Protein AF-M6KID6-F1 (afdb_monomer_lite)

Secondary structure (DSSP, 8-state):
--EEES-EEEEEEEEEEEEEES-EEEEEEEEEEEEEES-EEEESEEEEEEEEES-EEEEPP-

Structure (mmCIF, N/CA/C/O backbone):
data_AF-M6KID6-F1
#
_entry.id   AF-M6KID6-F1
#
loop_
_atom_site.group_PDB
_atom_site.id
_atom_site.type_symbol
_atom_site.label_atom_id
_atom_site.label_alt_id
_atom_site.label_comp_id
_atom_site.label_asym_id
_atom_site.label_entity_id
_atom_site.label_seq_id
_atom_site.pdbx_PDB_ins_code
_atom_site.Cartn_x
_atom_site.Cartn_y
_atom_site.Cartn_z
_atom_site.occupancy
_atom_site.B_iso_or_equiv
_atom_site.auth_seq_id
_atom_site.auth_comp_id
_atom_site.auth_asym_id
_atom_site.auth_atom_id
_atom_site.pdbx_PDB_model_num
ATOM 1 N N . MET A 1 1 ? 4.724 -4.748 -17.006 1.00 60.50 1 MET A N 1
ATOM 2 C CA . MET A 1 1 ? 4.280 -3.878 -15.896 1.00 60.50 1 MET A CA 1
ATOM 3 C C . MET A 1 1 ? 2.757 -3.906 -15.876 1.00 60.50 1 MET A C 1
ATOM 5 O O . MET A 1 1 ? 2.167 -3.572 -16.892 1.00 60.50 1 MET A O 1
ATOM 9 N N . GLY A 1 2 ? 2.144 -4.453 -14.821 1.00 77.25 2 GLY A N 1
ATOM 10 C CA . GLY A 1 2 ? 0.702 -4.745 -14.778 1.00 77.25 2 GLY A CA 1
ATOM 11 C C . GLY A 1 2 ? -0.120 -3.708 -14.007 1.00 77.25 2 GLY A C 1
ATOM 12 O O . GLY A 1 2 ? 0.420 -2.994 -13.156 1.00 77.25 2 GLY A O 1
ATOM 13 N N . THR A 1 3 ? -1.423 -3.670 -14.290 1.00 83.56 3 THR A N 1
ATOM 14 C CA . THR A 1 3 ? -2.403 -2.790 -13.638 1.00 83.56 3 THR A CA 1
ATOM 15 C C . THR A 1 3 ? -3.413 -3.620 -12.855 1.00 83.56 3 THR A C 1
ATOM 17 O O . THR A 1 3 ? -3.989 -4.565 -13.389 1.00 83.56 3 THR A O 1
ATOM 20 N N . LEU A 1 4 ? -3.649 -3.248 -11.598 1.00 81.75 4 LEU A N 1
ATOM 21 C CA . LEU A 1 4 ? -4.628 -3.883 -10.722 1.00 81.75 4 LEU A CA 1
ATOM 22 C C . LEU A 1 4 ? -5.751 -2.899 -10.382 1.00 81.75 4 LEU A C 1
ATOM 24 O O . LEU A 1 4 ? -5.489 -1.796 -9.897 1.00 81.75 4 LEU A O 1
ATOM 28 N N . THR A 1 5 ? -7.002 -3.298 -10.625 1.00 86.19 5 THR A N 1
ATOM 29 C CA . THR A 1 5 ? -8.185 -2.440 -10.453 1.00 86.19 5 THR A CA 1
ATOM 30 C C . THR A 1 5 ? -9.302 -3.140 -9.680 1.00 86.19 5 THR A C 1
ATOM 32 O O . THR A 1 5 ? -9.521 -4.333 -9.851 1.00 86.19 5 THR A O 1
ATOM 35 N N . ASN A 1 6 ? -10.029 -2.385 -8.846 1.00 83.38 6 ASN A N 1
ATOM 36 C CA . ASN A 1 6 ? -11.291 -2.789 -8.198 1.00 83.38 6 ASN A CA 1
ATOM 37 C C . ASN A 1 6 ? -11.254 -4.083 -7.352 1.00 83.38 6 ASN A C 1
ATOM 39 O O . ASN A 1 6 ? -12.206 -4.860 -7.345 1.00 83.38 6 ASN A O 1
ATOM 43 N N . LEU A 1 7 ? -10.180 -4.314 -6.600 1.00 76.81 7 LEU A N 1
ATOM 44 C CA . LEU A 1 7 ? -10.027 -5.470 -5.714 1.00 76.81 7 LEU A CA 1
ATOM 45 C C . LEU A 1 7 ? -10.03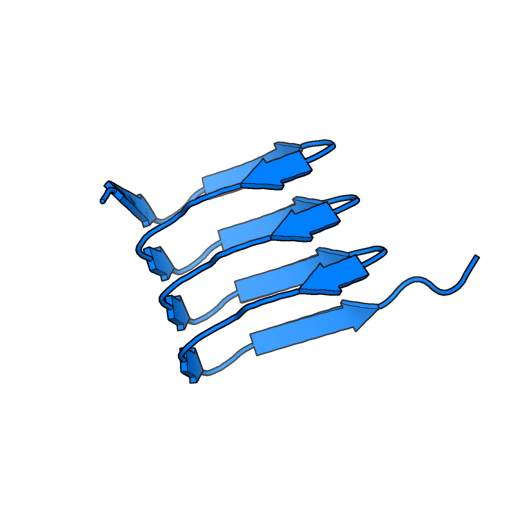6 -5.081 -4.232 1.00 76.81 7 LEU A C 1
ATOM 47 O O . LEU A 1 7 ? -9.576 -4.011 -3.815 1.00 76.81 7 LEU A O 1
ATOM 51 N N . LYS A 1 8 ? -10.510 -6.025 -3.419 1.00 78.50 8 LYS A N 1
ATOM 52 C CA . LYS A 1 8 ? -10.203 -6.106 -1.990 1.00 78.50 8 LYS A CA 1
ATOM 53 C C . LYS A 1 8 ? -9.082 -7.120 -1.818 1.00 78.50 8 LYS A C 1
ATOM 55 O O . LYS A 1 8 ? -9.245 -8.268 -2.216 1.00 78.50 8 LYS A O 1
ATOM 60 N N . ILE A 1 9 ? -7.964 -6.693 -1.245 1.00 73.62 9 ILE A N 1
ATOM 61 C CA . ILE A 1 9 ? -6.761 -7.520 -1.141 1.00 73.62 9 ILE A CA 1
ATOM 62 C C . ILE A 1 9 ? -6.307 -7.565 0.314 1.00 73.62 9 ILE A C 1
ATOM 64 O O . ILE A 1 9 ? -6.164 -6.524 0.957 1.00 73.62 9 ILE A O 1
ATOM 68 N N . LEU A 1 10 ? -6.058 -8.779 0.799 1.00 75.38 10 LEU A N 1
ATOM 69 C CA . LEU A 1 10 ? -5.273 -9.043 1.997 1.00 75.38 10 LEU A CA 1
ATOM 70 C C . LEU A 1 10 ? -4.018 -9.793 1.555 1.00 75.38 10 LEU A C 1
ATOM 72 O O . LEU A 1 10 ? -4.118 -10.935 1.117 1.00 75.38 10 LEU A O 1
ATOM 76 N N . LEU A 1 11 ? -2.857 -9.148 1.629 1.00 72.31 11 LEU A N 1
ATOM 77 C CA . LEU A 1 11 ? -1.587 -9.7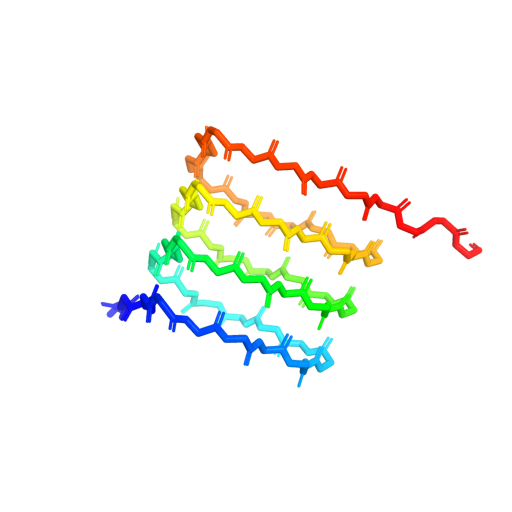53 1.221 1.00 72.31 11 LEU A CA 1
ATOM 78 C C . LEU A 1 11 ? -0.483 -9.375 2.203 1.00 72.31 11 LEU A C 1
ATOM 80 O O . LEU A 1 11 ? -0.488 -8.283 2.755 1.00 72.31 11 LEU A O 1
ATOM 84 N N . LEU A 1 12 ? 0.520 -10.234 2.373 1.00 70.62 12 LEU A N 1
ATOM 85 C CA . LEU A 1 12 ? 1.685 -9.867 3.180 1.00 70.62 12 LEU A CA 1
ATOM 86 C C . LEU A 1 12 ? 2.599 -8.864 2.456 1.00 70.62 12 LEU A C 1
ATOM 88 O O . LEU A 1 12 ? 3.127 -7.951 3.085 1.00 70.62 12 LEU A O 1
ATOM 92 N N . ASN A 1 13 ? 2.796 -9.027 1.145 1.00 82.75 13 ASN A N 1
ATOM 93 C CA . ASN A 1 13 ? 3.839 -8.323 0.400 1.00 82.75 13 ASN A CA 1
ATOM 94 C C . ASN A 1 13 ? 3.444 -8.116 -1.071 1.00 82.75 13 ASN A C 1
ATOM 96 O O . ASN A 1 13 ? 3.018 -9.073 -1.714 1.00 82.75 13 ASN A O 1
ATOM 100 N N . LEU A 1 14 ? 3.627 -6.912 -1.622 1.00 83.38 14 LEU A N 1
ATOM 101 C CA . LEU A 1 14 ? 3.539 -6.647 -3.069 1.00 83.38 14 LEU A CA 1
ATOM 102 C C . LEU A 1 14 ? 4.843 -5.997 -3.539 1.00 83.38 14 LEU A C 1
ATOM 104 O O . LEU A 1 14 ? 5.324 -5.048 -2.916 1.00 83.38 14 LEU A O 1
ATOM 108 N N . GLN A 1 15 ? 5.372 -6.474 -4.663 1.00 86.06 15 GLN A N 1
ATOM 109 C CA . GLN A 1 15 ? 6.602 -5.960 -5.260 1.00 86.06 15 GLN A CA 1
ATOM 110 C C . GLN A 1 15 ? 6.417 -5.733 -6.762 1.00 86.06 15 GLN A C 1
ATOM 112 O O . GLN A 1 15 ? 5.724 -6.509 -7.422 1.00 86.06 15 GLN A O 1
ATOM 117 N N . ASN A 1 16 ? 7.079 -4.707 -7.300 1.00 87.88 16 ASN A N 1
ATOM 118 C CA . ASN A 1 16 ? 7.220 -4.447 -8.739 1.00 87.88 16 ASN A CA 1
ATOM 119 C C . ASN A 1 16 ? 5.878 -4.312 -9.479 1.00 87.88 16 ASN A C 1
ATOM 121 O O . ASN A 1 16 ? 5.624 -4.999 -10.474 1.00 87.88 16 ASN A O 1
ATOM 125 N N . VAL A 1 17 ? 5.007 -3.417 -9.008 1.00 85.12 17 VAL A N 1
ATOM 126 C CA . VAL A 1 17 ? 3.689 -3.203 -9.624 1.00 85.12 17 VAL A CA 1
ATOM 127 C C . VAL A 1 17 ? 3.628 -1.887 -10.385 1.00 85.12 17 VAL A C 1
ATOM 129 O O . VAL A 1 17 ? 4.119 -0.862 -9.932 1.00 85.12 17 VAL A O 1
ATOM 132 N N . GLY A 1 18 ? 2.996 -1.902 -11.559 1.00 89.50 18 GLY A N 1
ATOM 133 C CA . GLY A 1 18 ? 2.836 -0.704 -12.377 1.00 89.50 18 GLY A CA 1
ATOM 134 C C . GLY A 1 18 ? 1.845 0.270 -11.769 1.00 89.50 18 GLY A C 1
ATOM 135 O O . GLY A 1 18 ? 2.214 1.361 -11.349 1.00 89.50 18 GLY A O 1
ATOM 136 N N . THR A 1 19 ? 0.581 -0.139 -11.707 1.00 90.06 19 THR A N 1
ATOM 137 C CA . THR A 1 19 ? -0.508 0.745 -11.286 1.00 90.06 19 THR A CA 1
ATOM 138 C C . THR A 1 19 ? -1.507 0.003 -10.409 1.00 90.06 19 THR A C 1
ATOM 140 O O . THR A 1 19 ? -1.978 -1.074 -10.770 1.00 90.06 19 THR A O 1
ATOM 143 N N . LEU A 1 20 ? -1.861 0.596 -9.271 1.00 87.25 20 LEU A N 1
ATOM 144 C CA . LEU A 1 20 ? -2.957 0.171 -8.404 1.00 87.25 20 LEU A CA 1
ATOM 145 C C . LEU A 1 20 ? -4.043 1.246 -8.404 1.00 87.25 20 LEU A C 1
ATOM 147 O O . LEU A 1 20 ? -3.768 2.408 -8.099 1.00 87.25 20 LEU A O 1
ATOM 151 N N . THR A 1 21 ? -5.288 0.865 -8.685 1.00 89.81 21 THR A N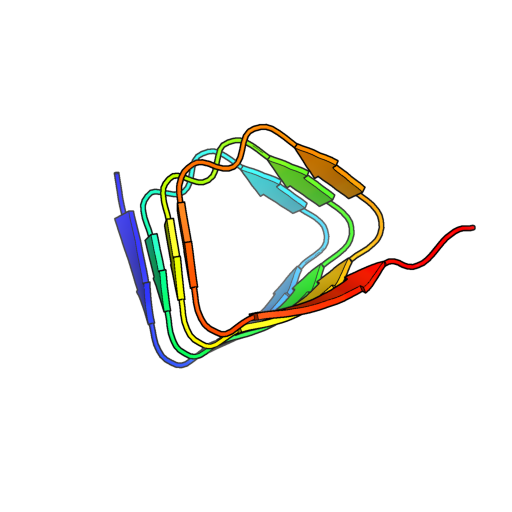 1
ATOM 152 C CA . THR A 1 21 ? -6.407 1.816 -8.729 1.00 89.81 21 THR A CA 1
ATOM 153 C C . THR A 1 21 ? -7.682 1.265 -8.090 1.00 89.81 21 THR A C 1
ATOM 155 O O . THR A 1 21 ? -8.057 0.119 -8.323 1.00 89.81 21 THR A O 1
ATOM 158 N N . ASN A 1 22 ? -8.379 2.092 -7.303 1.00 87.94 22 ASN A N 1
ATOM 159 C CA . ASN A 1 22 ? -9.669 1.766 -6.671 1.00 87.94 22 ASN A CA 1
ATOM 160 C C . ASN A 1 22 ? -9.636 0.496 -5.790 1.00 87.94 22 ASN A C 1
ATOM 162 O O . ASN A 1 22 ? -10.513 -0.362 -5.890 1.00 87.94 22 ASN A O 1
ATOM 166 N N . LEU A 1 23 ? -8.623 0.345 -4.932 1.00 80.62 23 LEU A N 1
ATOM 167 C CA . LEU A 1 23 ? -8.448 -0.839 -4.080 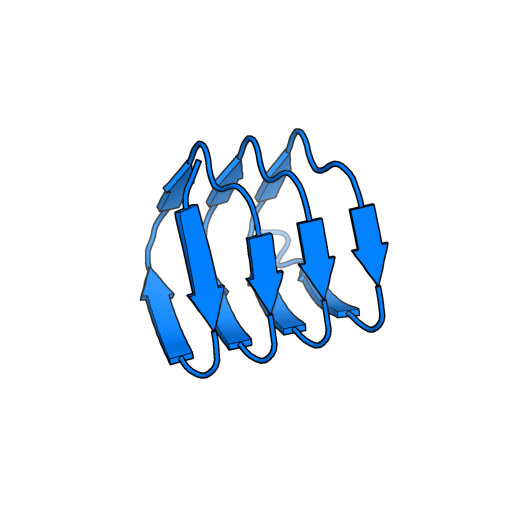1.00 80.62 23 LEU A CA 1
ATOM 168 C C . LEU A 1 23 ? -8.646 -0.519 -2.597 1.00 80.62 23 LEU A C 1
ATOM 170 O O . LEU A 1 23 ? -8.273 0.549 -2.101 1.00 80.62 23 LEU A O 1
ATOM 174 N N . LYS A 1 24 ? -9.176 -1.502 -1.865 1.00 83.06 24 LYS A N 1
ATOM 175 C CA . LYS A 1 24 ? -9.065 -1.574 -0.401 1.00 83.06 24 LYS A CA 1
ATOM 176 C C . LYS A 1 24 ? -8.052 -2.654 -0.057 1.00 83.06 24 LYS A C 1
ATOM 178 O O . LYS A 1 24 ? -8.308 -3.829 -0.314 1.00 83.06 24 LYS A O 1
ATOM 183 N N . ILE A 1 25 ? -6.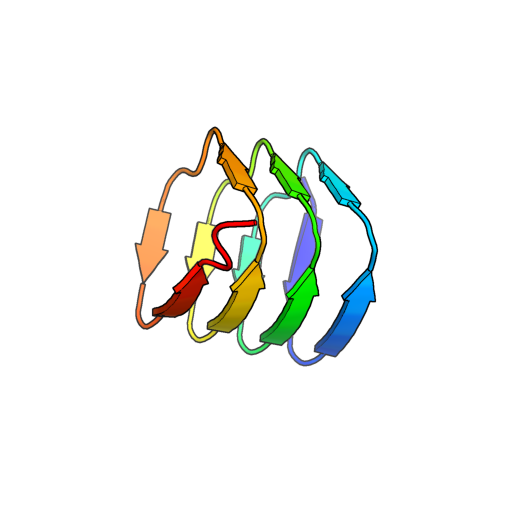926 -2.246 0.511 1.00 77.94 25 ILE A N 1
ATOM 184 C CA . ILE A 1 25 ? -5.775 -3.119 0.725 1.00 77.94 25 ILE A CA 1
ATOM 185 C C . ILE A 1 25 ? -5.408 -3.124 2.202 1.00 77.94 25 ILE A C 1
ATOM 187 O O . ILE A 1 25 ? -5.231 -2.067 2.807 1.00 77.94 25 ILE A O 1
ATOM 191 N N . LEU A 1 26 ? -5.253 -4.321 2.755 1.00 76.31 26 LEU A N 1
ATOM 192 C CA . LEU A 1 26 ? -4.487 -4.539 3.973 1.00 76.31 26 LEU A CA 1
ATOM 193 C C . LEU A 1 26 ? -3.194 -5.251 3.573 1.00 76.31 26 LEU A C 1
ATOM 195 O O . LEU A 1 26 ? -3.245 -6.363 3.042 1.00 76.31 26 LEU A O 1
ATOM 199 N N . LEU A 1 27 ? -2.060 -4.579 3.763 1.00 74.94 27 LEU A N 1
ATOM 200 C CA . LEU A 1 27 ? -0.749 -5.072 3.358 1.00 74.94 27 LEU A CA 1
ATOM 201 C C . LEU A 1 27 ? 0.270 -4.935 4.485 1.00 74.94 27 LEU A C 1
ATOM 203 O O . LEU A 1 27 ? 0.141 -4.044 5.310 1.00 74.94 27 LEU A O 1
ATOM 207 N N . LEU A 1 28 ? 1.316 -5.760 4.510 1.00 69.12 28 LEU A N 1
ATOM 208 C CA . LEU A 1 28 ? 2.437 -5.533 5.427 1.00 69.12 28 LEU A CA 1
ATOM 209 C C . LEU A 1 28 ? 3.532 -4.694 4.756 1.00 69.12 28 LEU A C 1
ATOM 211 O O . LEU A 1 28 ? 3.976 -3.703 5.322 1.00 69.12 28 LEU A O 1
ATOM 215 N N . ASN A 1 29 ? 3.919 -5.024 3.523 1.00 82.88 29 ASN A N 1
ATOM 216 C CA . ASN A 1 29 ? 4.987 -4.323 2.805 1.00 82.88 29 ASN A CA 1
ATOM 217 C C . ASN A 1 29 ? 4.632 -4.061 1.335 1.00 82.88 29 ASN A C 1
ATOM 219 O O . ASN A 1 29 ? 4.167 -4.961 0.633 1.00 82.88 29 ASN A O 1
ATOM 223 N N . LEU A 1 30 ? 4.887 -2.836 0.864 1.00 85.00 30 LEU A N 1
ATOM 224 C CA . LEU A 1 30 ? 4.708 -2.440 -0.532 1.00 85.00 30 LEU A CA 1
ATOM 225 C C . LEU A 1 30 ? 6.001 -1.834 -1.087 1.00 85.00 30 LEU A C 1
ATOM 227 O O . LEU A 1 30 ? 6.477 -0.825 -0.568 1.00 85.00 30 LEU A O 1
ATOM 231 N N . GLN A 1 31 ? 6.557 -2.442 -2.139 1.00 87.94 31 GLN A N 1
ATOM 232 C CA . GLN A 1 31 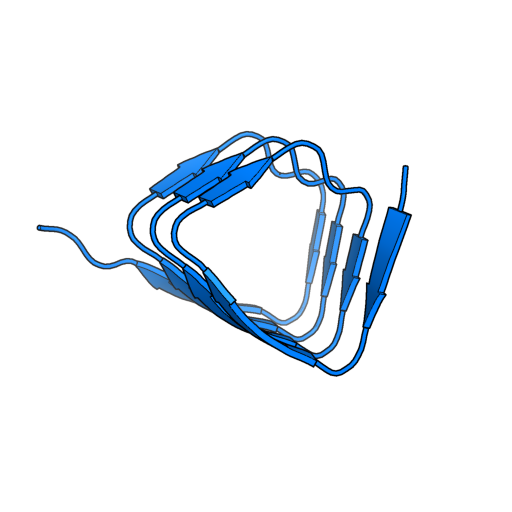? 7.821 -2.015 -2.748 1.00 87.94 31 GLN A CA 1
ATOM 233 C C . GLN A 1 31 ? 7.716 -1.867 -4.267 1.00 87.94 31 GLN A C 1
ATOM 235 O O . GLN A 1 31 ? 7.094 -2.690 -4.939 1.00 87.94 31 GLN A O 1
ATOM 240 N N . ASN A 1 32 ? 8.395 -0.857 -4.814 1.00 89.69 32 ASN A N 1
ATOM 241 C CA . ASN A 1 32 ? 8.530 -0.622 -6.255 1.00 89.69 32 ASN A CA 1
ATOM 242 C C . ASN A 1 32 ? 7.165 -0.546 -6.957 1.00 89.69 32 ASN A C 1
ATOM 244 O O . ASN A 1 32 ? 6.814 -1.414 -7.761 1.00 89.69 32 ASN A O 1
ATOM 248 N N . VAL A 1 33 ? 6.380 0.483 -6.631 1.00 87.38 33 VAL A N 1
ATOM 249 C CA . VAL A 1 33 ? 5.075 0.717 -7.263 1.00 87.38 33 VAL A CA 1
ATOM 250 C C . VAL A 1 33 ? 5.086 1.996 -8.084 1.00 87.38 33 VAL A C 1
ATOM 252 O O . VAL A 1 33 ? 5.407 3.063 -7.575 1.00 87.38 33 VAL A O 1
ATOM 255 N N . GLY A 1 34 ? 4.692 1.908 -9.352 1.00 91.25 34 GLY A N 1
ATOM 256 C CA . GLY A 1 34 ? 4.665 3.061 -10.251 1.00 91.25 34 GLY A CA 1
ATOM 257 C C . GLY A 1 34 ? 3.602 4.090 -9.861 1.00 91.25 34 GLY A C 1
ATOM 258 O O . GLY A 1 34 ? 3.916 5.259 -9.660 1.00 91.25 34 GLY A O 1
ATOM 259 N N . THR A 1 35 ? 2.342 3.672 -9.731 1.00 91.31 35 THR A N 1
ATOM 260 C CA . THR A 1 35 ? 1.215 4.583 -9.481 1.00 91.31 35 THR A CA 1
ATOM 261 C C . THR A 1 35 ? 0.187 3.974 -8.532 1.00 91.31 35 THR A C 1
ATOM 263 O O . THR A 1 35 ? -0.236 2.834 -8.709 1.00 91.31 35 THR A O 1
ATOM 266 N N . LEU A 1 36 ? -0.259 4.751 -7.546 1.00 88.56 36 LEU A N 1
ATOM 267 C CA . LEU A 1 36 ? -1.361 4.423 -6.647 1.00 88.56 36 LEU A CA 1
ATOM 268 C C . LEU A 1 36 ? -2.451 5.495 -6.757 1.00 88.56 36 LEU A C 1
ATOM 270 O O . LEU A 1 36 ? -2.191 6.677 -6.525 1.00 88.56 36 LEU A O 1
ATOM 274 N N . THR A 1 37 ? -3.687 5.080 -7.040 1.00 91.62 37 THR A N 1
ATOM 275 C CA . THR A 1 37 ? -4.823 5.995 -7.233 1.00 91.62 37 THR A CA 1
ATOM 276 C C . THR A 1 37 ? -6.081 5.502 -6.520 1.00 91.62 37 THR A C 1
ATOM 278 O O . THR A 1 37 ? -6.474 4.350 -6.684 1.00 91.62 37 THR A O 1
ATOM 281 N N . ASN A 1 38 ? -6.765 6.369 -5.766 1.00 89.69 38 ASN A N 1
ATOM 282 C CA . ASN A 1 38 ? -8.048 6.059 -5.110 1.00 89.69 38 ASN A CA 1
ATOM 283 C C . ASN A 1 38 ? -7.994 4.813 -4.200 1.00 89.69 38 ASN A C 1
ATOM 285 O O . ASN A 1 38 ? -8.851 3.929 -4.281 1.00 89.69 38 ASN A O 1
ATOM 289 N N . LEU A 1 39 ? -6.970 4.702 -3.351 1.00 83.69 39 LEU A N 1
ATOM 290 C CA . LEU A 1 39 ? -6.779 3.527 -2.494 1.00 83.69 39 LEU A CA 1
ATOM 291 C C . LEU A 1 39 ? -7.057 3.838 -1.024 1.00 83.69 39 LEU A C 1
ATOM 293 O O . LEU A 1 39 ? -6.702 4.902 -0.512 1.00 83.69 39 LEU A O 1
ATOM 297 N N . LYS A 1 40 ? -7.637 2.859 -0.326 1.00 86.00 40 LYS A N 1
ATOM 298 C CA . LYS A 1 40 ? -7.650 2.791 1.142 1.00 86.00 40 LYS A CA 1
ATOM 299 C C . LYS A 1 40 ? -6.689 1.693 1.570 1.00 86.00 40 LYS A C 1
ATOM 301 O O . LYS A 1 40 ? -6.981 0.521 1.336 1.00 86.00 40 LYS A O 1
ATOM 306 N N . ILE A 1 41 ? -5.566 2.081 2.164 1.00 82.62 41 ILE A N 1
ATOM 307 C CA . ILE A 1 41 ? -4.457 1.177 2.474 1.00 82.62 41 ILE A CA 1
ATOM 308 C C . ILE A 1 41 ? -4.169 1.219 3.970 1.00 82.62 41 ILE A C 1
ATOM 310 O O . ILE A 1 41 ? -4.044 2.299 4.545 1.00 82.62 41 ILE A O 1
ATOM 314 N N . LEU A 1 42 ? -4.030 0.046 4.576 1.00 84.00 42 LEU A N 1
ATOM 315 C CA . LEU A 1 42 ? -3.382 -0.126 5.872 1.00 84.00 42 LEU A CA 1
ATOM 316 C C . LEU A 1 42 ? -2.092 -0.921 5.648 1.00 84.00 42 LEU A C 1
ATOM 318 O O . LEU A 1 42 ? -2.143 -1.969 5.003 1.00 84.00 42 LEU A O 1
ATOM 322 N N . LEU A 1 43 ? -0.959 -0.376 6.095 1.00 84.75 43 LEU A N 1
ATOM 323 C CA . LEU A 1 43 ? 0.379 -0.835 5.715 1.00 84.75 43 LEU A CA 1
ATOM 324 C C . LEU A 1 43 ? 1.405 -0.687 6.846 1.00 84.75 43 LEU A C 1
ATOM 326 O O . LEU A 1 43 ? 1.315 0.279 7.591 1.00 84.75 43 LEU A O 1
ATOM 330 N N . LEU A 1 44 ? 2.395 -1.587 6.942 1.00 83.19 44 LEU A N 1
ATOM 331 C CA . LEU A 1 44 ? 3.536 -1.444 7.863 1.00 83.19 44 LEU A CA 1
ATOM 332 C C . LEU A 1 44 ? 4.690 -0.644 7.232 1.00 83.19 44 LEU A C 1
ATOM 334 O O . LEU A 1 44 ? 5.285 0.198 7.891 1.00 83.19 44 LEU A O 1
ATOM 338 N N . ASN A 1 45 ? 5.013 -0.880 5.953 1.00 84.19 45 ASN A N 1
ATOM 339 C CA . ASN A 1 45 ? 6.113 -0.177 5.281 1.00 84.19 45 ASN A CA 1
ATOM 340 C C . ASN A 1 45 ? 5.908 0.025 3.763 1.00 84.19 45 ASN A C 1
ATOM 342 O O . ASN A 1 45 ? 5.477 -0.876 3.044 1.00 84.19 45 ASN A O 1
ATOM 346 N N . LEU A 1 46 ? 6.243 1.226 3.276 1.00 85.06 46 LEU A N 1
ATOM 347 C CA . LEU A 1 46 ? 6.071 1.683 1.892 1.00 85.06 46 LEU A CA 1
ATOM 348 C C . LEU A 1 46 ? 7.409 2.169 1.329 1.00 85.06 46 LEU A C 1
ATOM 350 O O . LEU A 1 46 ? 7.986 3.105 1.875 1.00 85.06 46 LEU A O 1
ATOM 354 N N . GLN A 1 47 ? 7.882 1.591 0.224 1.00 87.06 47 GLN A N 1
ATOM 355 C CA . GLN A 1 47 ? 9.148 1.998 -0.398 1.00 87.06 47 GLN A CA 1
ATOM 356 C C . GLN A 1 47 ? 9.047 2.092 -1.919 1.00 87.06 47 GLN A C 1
ATOM 358 O O . GLN A 1 47 ? 8.349 1.305 -2.559 1.00 87.06 47 GLN A O 1
ATOM 363 N N . ASN A 1 48 ? 9.799 3.034 -2.495 1.00 88.12 48 ASN A N 1
ATOM 364 C CA . ASN A 1 48 ? 9.930 3.237 -3.940 1.00 88.12 48 ASN A CA 1
ATOM 365 C C . ASN A 1 48 ? 8.575 3.319 -4.649 1.00 88.12 48 ASN A C 1
ATOM 367 O O . ASN A 1 48 ? 8.209 2.463 -5.457 1.00 88.12 48 ASN A O 1
ATOM 371 N N . VAL A 1 49 ? 7.820 4.361 -4.314 1.00 86.81 49 VAL A N 1
ATOM 372 C CA . VAL A 1 49 ? 6.552 4.672 -4.968 1.00 86.81 49 VAL A CA 1
ATOM 373 C C . VAL A 1 49 ? 6.732 5.871 -5.882 1.00 86.81 49 VAL A C 1
ATOM 375 O O . VAL A 1 49 ? 7.313 6.869 -5.467 1.00 86.81 49 VAL A O 1
ATOM 378 N N . GLY A 1 50 ? 6.214 5.778 -7.105 1.00 90.88 50 GLY A N 1
ATOM 379 C CA . GLY A 1 50 ? 6.192 6.889 -8.050 1.00 90.88 50 GLY A CA 1
ATOM 380 C C . GLY A 1 50 ? 5.099 7.905 -7.716 1.00 90.88 50 GLY A C 1
ATOM 381 O O . GLY A 1 50 ? 5.310 8.854 -6.969 1.00 90.88 50 GLY A O 1
ATOM 382 N N . THR A 1 51 ? 3.915 7.729 -8.299 1.00 93.12 51 THR A N 1
ATOM 383 C CA . THR A 1 51 ? 2.808 8.691 -8.208 1.00 93.12 51 THR A CA 1
ATOM 384 C C . THR A 1 51 ? 1.744 8.235 -7.217 1.00 93.12 51 THR A C 1
ATOM 386 O O . THR A 1 51 ? 1.275 7.099 -7.274 1.00 93.12 51 THR A O 1
ATOM 389 N N . LEU A 1 52 ? 1.316 9.140 -6.335 1.00 89.56 52 LEU A N 1
ATOM 390 C CA . LEU A 1 52 ? 0.256 8.909 -5.356 1.00 89.56 52 LEU A CA 1
ATOM 391 C C . LEU A 1 52 ? -0.874 9.921 -5.573 1.00 89.56 52 LEU A C 1
ATOM 393 O O . LEU A 1 52 ? -0.634 11.126 -5.615 1.00 89.56 52 LEU A O 1
ATOM 397 N N . THR A 1 53 ? -2.116 9.454 -5.700 1.00 92.19 53 THR A N 1
ATOM 398 C CA . THR A 1 53 ? -3.279 10.330 -5.919 1.00 92.19 53 THR A CA 1
ATOM 399 C C . THR A 1 53 ? -4.500 9.818 -5.161 1.00 92.19 53 THR A C 1
ATOM 401 O O . THR A 1 53 ? -4.854 8.645 -5.268 1.00 92.19 53 THR A O 1
ATOM 404 N N . ASN A 1 54 ? -5.176 10.696 -4.411 1.00 92.19 54 ASN A N 1
ATOM 405 C CA . ASN A 1 54 ? -6.402 10.377 -3.665 1.00 92.19 54 ASN A CA 1
ATOM 406 C C . ASN A 1 54 ? -6.272 9.124 -2.784 1.00 92.19 54 ASN A C 1
ATOM 408 O O . ASN A 1 54 ? -7.050 8.173 -2.891 1.00 92.19 54 ASN A O 1
ATOM 412 N N . LEU A 1 55 ? -5.255 9.101 -1.924 1.00 86.94 55 LEU A N 1
ATOM 413 C CA . LEU A 1 55 ? -4.984 7.962 -1.056 1.00 86.94 55 LEU A CA 1
ATOM 414 C C . LEU A 1 55 ? -5.403 8.249 0.379 1.00 86.94 55 LEU A C 1
ATOM 416 O O . LEU A 1 55 ? -5.170 9.333 0.907 1.00 86.94 55 LEU A O 1
ATOM 420 N N . LYS A 1 56 ? -5.959 7.231 1.036 1.00 87.94 56 LYS A N 1
ATOM 421 C CA . LYS A 1 56 ? -6.084 7.195 2.492 1.00 87.94 56 LYS A CA 1
ATOM 422 C C . LYS A 1 56 ? -5.213 6.062 3.015 1.00 87.94 56 LYS A C 1
ATOM 424 O O . LYS A 1 56 ? -5.619 4.900 2.967 1.00 87.94 56 LYS A O 1
ATOM 429 N N . ILE A 1 57 ? -4.015 6.421 3.464 1.00 83.69 57 ILE A N 1
ATOM 430 C CA . ILE A 1 57 ? -3.016 5.494 3.998 1.00 83.69 57 ILE A CA 1
ATOM 431 C C . ILE A 1 57 ? -3.020 5.614 5.516 1.00 83.69 57 ILE A C 1
ATOM 433 O O . ILE A 1 57 ? -2.945 6.717 6.052 1.00 83.69 57 ILE A O 1
ATOM 437 N N . LEU A 1 58 ? -3.103 4.476 6.195 1.00 85.38 58 LEU A N 1
ATOM 438 C CA . LEU A 1 58 ? -2.791 4.364 7.609 1.00 85.38 58 LEU A CA 1
ATOM 439 C C . LEU A 1 58 ? -1.526 3.516 7.731 1.00 85.38 58 LEU A C 1
ATOM 441 O O . LEU A 1 58 ? -1.513 2.360 7.307 1.00 85.38 58 LEU A O 1
ATOM 445 N N . LEU A 1 59 ? -0.465 4.125 8.255 1.00 82.06 59 LEU A N 1
ATOM 446 C CA . LEU A 1 59 ? 0.784 3.435 8.541 1.00 82.06 59 LEU A CA 1
ATOM 447 C C . LEU A 1 59 ? 0.693 2.853 9.951 1.00 82.06 59 LEU A C 1
ATOM 449 O O . LEU A 1 59 ? 0.404 3.579 10.903 1.00 82.06 59 LEU A O 1
ATOM 453 N N . LEU A 1 60 ? 0.889 1.546 10.072 1.00 81.62 60 LEU A N 1
ATOM 454 C CA . LEU A 1 60 ? 1.000 0.887 11.361 1.00 81.62 60 LEU A CA 1
ATOM 455 C C . LEU A 1 60 ? 2.468 0.990 11.790 1.00 81.62 60 LEU A C 1
ATOM 457 O O . LEU A 1 60 ? 3.339 0.459 11.110 1.00 81.62 60 LEU A O 1
ATOM 461 N N . ASN A 1 61 ? 2.743 1.683 12.891 1.00 69.38 61 ASN A N 1
ATOM 462 C CA . ASN A 1 61 ? 4.037 1.582 13.559 1.00 69.38 61 ASN A CA 1
ATOM 463 C C . ASN A 1 61 ? 3.899 0.483 14.617 1.00 69.38 61 ASN A C 1
ATOM 465 O O . ASN A 1 61 ? 3.042 0.600 15.495 1.00 69.38 61 ASN A O 1
ATOM 469 N N . LEU A 1 62 ? 4.683 -0.589 14.482 1.00 62.53 62 LEU A N 1
ATOM 470 C CA . LEU A 1 62 ? 4.856 -1.619 15.512 1.00 62.53 62 LEU A CA 1
ATOM 471 C C . LEU A 1 62 ? 6.059 -1.277 16.390 1.00 62.53 62 LEU A C 1
ATOM 473 O O . LEU A 1 62 ? 7.053 -0.767 15.825 1.00 62.53 62 LEU A O 1
#

Sequence (62 aa):
MGTLTNLKILLLNLQNVGTLTNLKILLLNLQNVGTLTNLKILLLNLQNVGTLTNLKILLLNL

Radius of gyration: 10.26 Å; chains: 1; bounding box: 21×20×31 Å

Organism: NCBI:txid1049928

Foldseek 3Di:
DDEAEDDEDEEAEDEQEEEYECYEYEYAEYYQYEYYYNYEYEYQYYYNYHYYYNYNYDHDDD

pLDDT: mean 83.39, std 7.02, range [60.5, 93.12]